Protein AF-A0A2E2JDN0-F1 (afdb_monomer)

Mean predicted aligned error: 5.49 Å

Radius of gyration: 18.73 Å; Cα contacts (8 Å, |Δi|>4): 37; chains: 1; bounding box: 55×15×46 Å

Structure (mmCIF, N/CA/C/O backbone):
data_AF-A0A2E2JDN0-F1
#
_entry.id   AF-A0A2E2JDN0-F1
#
loop_
_atom_site.group_PDB
_atom_site.id
_atom_site.type_symbol
_atom_site.label_atom_id
_atom_site.label_alt_id
_atom_site.label_comp_id
_atom_site.label_asym_id
_atom_site.label_entity_id
_atom_site.label_seq_id
_atom_site.pdbx_PDB_ins_code
_atom_site.Cartn_x
_atom_site.Cartn_y
_atom_site.Cartn_z
_atom_site.occupancy
_atom_site.B_iso_or_equiv
_atom_site.auth_seq_id
_atom_site.auth_comp_id
_atom_site.auth_asym_id
_atom_site.auth_atom_id
_atom_site.pdbx_PDB_model_num
ATOM 1 N N . MET A 1 1 ? 26.046 0.447 8.050 1.00 51.47 1 MET A N 1
ATOM 2 C CA . MET A 1 1 ? 25.094 1.002 7.053 1.00 51.47 1 MET A CA 1
ATOM 3 C C . MET A 1 1 ? 25.220 0.375 5.656 1.00 51.47 1 MET A C 1
ATOM 5 O O . MET A 1 1 ? 24.281 0.473 4.878 1.00 51.47 1 MET A O 1
ATOM 9 N N . THR A 1 2 ? 26.311 -0.326 5.329 1.00 59.25 2 THR A N 1
ATOM 10 C CA . THR A 1 2 ? 26.563 -0.890 3.985 1.00 59.25 2 THR A CA 1
ATOM 11 C C . THR A 1 2 ? 25.604 -2.024 3.592 1.00 59.25 2 THR A C 1
ATOM 13 O O . THR A 1 2 ? 25.188 -2.112 2.442 1.00 59.25 2 THR A O 1
ATOM 16 N N . THR A 1 3 ? 25.179 -2.854 4.550 1.00 62.91 3 THR A N 1
ATOM 17 C CA . THR A 1 3 ? 24.302 -4.010 4.286 1.00 62.91 3 THR A CA 1
ATOM 18 C C . THR A 1 3 ? 22.868 -3.610 3.935 1.00 62.91 3 THR A C 1
ATOM 20 O O . THR A 1 3 ? 22.293 -4.180 3.016 1.00 62.91 3 THR A O 1
ATOM 23 N N . ALA A 1 4 ? 22.291 -2.616 4.620 1.00 67.69 4 ALA A N 1
ATOM 24 C CA . ALA A 1 4 ? 20.925 -2.152 4.349 1.00 67.69 4 ALA A CA 1
ATOM 25 C C . ALA A 1 4 ? 20.814 -1.482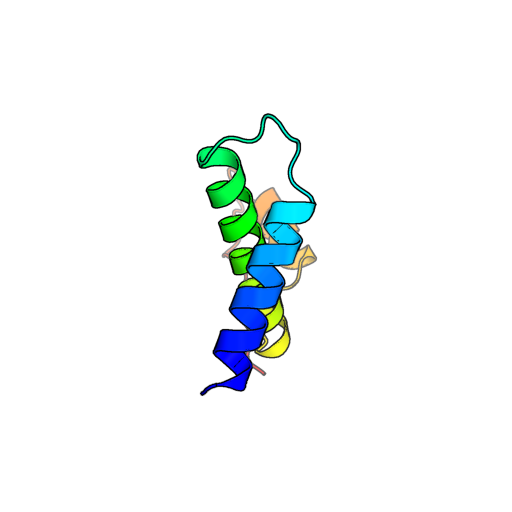 2.968 1.00 67.69 4 ALA A C 1
ATOM 27 O O . ALA A 1 4 ? 19.907 -1.791 2.203 1.00 67.69 4 ALA A O 1
ATOM 28 N N . SER A 1 5 ? 21.795 -0.646 2.603 1.00 66.62 5 SER A N 1
ATOM 29 C CA . SER A 1 5 ? 21.867 -0.052 1.261 1.00 66.62 5 SER A CA 1
ATOM 30 C C . SER A 1 5 ? 22.081 -1.109 0.168 1.00 66.62 5 SER A C 1
ATOM 32 O O . SER A 1 5 ? 21.476 -1.015 -0.896 1.00 66.62 5 SER A O 1
ATOM 34 N N . SER A 1 6 ? 22.883 -2.147 0.438 1.00 75.38 6 SER A N 1
ATOM 35 C CA . SER A 1 6 ? 23.049 -3.285 -0.478 1.00 75.38 6 SER A CA 1
ATOM 36 C C . SER A 1 6 ? 21.730 -4.037 -0.704 1.00 75.38 6 SER A C 1
ATOM 38 O O . SER A 1 6 ? 21.360 -4.289 -1.849 1.00 75.38 6 SER A O 1
ATOM 40 N N . LYS A 1 7 ? 20.968 -4.304 0.367 1.00 88.25 7 LYS A N 1
ATOM 41 C CA . LYS A 1 7 ? 19.649 -4.953 0.279 1.00 88.25 7 LYS A CA 1
ATOM 42 C C . LYS A 1 7 ? 18.640 -4.123 -0.518 1.00 88.25 7 LYS A C 1
ATOM 44 O O . LYS A 1 7 ? 17.955 -4.681 -1.366 1.00 88.25 7 LYS A O 1
ATOM 49 N N . LEU A 1 8 ? 18.590 -2.806 -0.300 1.00 90.50 8 LEU A N 1
ATOM 50 C CA . LEU A 1 8 ? 17.718 -1.912 -1.071 1.00 90.50 8 LEU A CA 1
ATOM 51 C C . LEU A 1 8 ? 18.052 -1.958 -2.566 1.00 90.50 8 LEU A C 1
ATOM 53 O O . LEU A 1 8 ? 17.162 -2.112 -3.394 1.00 90.50 8 LEU A O 1
ATOM 57 N N . LYS A 1 9 ? 19.340 -1.865 -2.918 1.00 92.19 9 LYS A N 1
ATOM 58 C CA . LYS A 1 9 ? 19.775 -1.934 -4.320 1.00 92.19 9 LYS A CA 1
ATOM 59 C C . LYS A 1 9 ? 19.392 -3.266 -4.963 1.00 92.19 9 LYS A C 1
ATOM 61 O O . LYS A 1 9 ? 18.854 -3.270 -6.061 1.00 92.19 9 LYS A O 1
ATOM 66 N N . GLN A 1 10 ? 19.623 -4.381 -4.271 1.00 94.75 10 GLN A N 1
ATOM 67 C CA . GLN A 1 10 ? 19.240 -5.713 -4.753 1.00 94.75 10 GLN A CA 1
ATOM 68 C C . GLN A 1 10 ? 17.725 -5.839 -4.958 1.00 94.75 10 GLN A C 1
ATOM 70 O O . GLN A 1 10 ? 17.291 -6.350 -5.985 1.00 94.75 10 GLN A O 1
ATOM 75 N N . ALA A 1 11 ? 16.923 -5.332 -4.019 1.00 91.50 11 ALA A N 1
ATOM 76 C CA . ALA A 1 11 ? 15.469 -5.320 -4.139 1.00 91.50 11 ALA A CA 1
ATOM 77 C C . ALA A 1 11 ? 14.985 -4.464 -5.320 1.00 91.50 11 ALA A C 1
ATOM 79 O O . ALA A 1 11 ? 14.076 -4.877 -6.036 1.00 91.50 11 ALA A O 1
ATOM 80 N N . ALA A 1 12 ? 15.610 -3.306 -5.550 1.00 94.44 12 ALA A N 1
ATOM 81 C CA . ALA A 1 12 ? 15.297 -2.447 -6.687 1.00 94.44 12 ALA A CA 1
ATOM 82 C C . ALA A 1 12 ? 15.641 -3.117 -8.027 1.00 94.44 12 ALA A C 1
ATOM 84 O O . ALA A 1 12 ? 14.834 -3.068 -8.948 1.00 94.44 12 ALA A O 1
ATOM 85 N N . HIS A 1 13 ? 16.793 -3.792 -8.122 1.00 95.81 13 HIS A N 1
ATOM 86 C CA . HIS A 1 13 ? 17.141 -4.586 -9.305 1.00 95.81 13 HIS A CA 1
ATOM 87 C C . HIS A 1 13 ? 16.109 -5.688 -9.565 1.00 95.81 13 HIS A C 1
ATOM 89 O O . HIS A 1 13 ? 15.556 -5.749 -10.655 1.00 95.81 13 HIS A O 1
ATOM 95 N N . ALA A 1 14 ? 15.765 -6.479 -8.544 1.00 94.94 14 ALA A N 1
ATOM 96 C CA . ALA A 1 14 ? 14.782 -7.550 -8.685 1.00 94.94 14 ALA A CA 1
ATOM 97 C C . ALA A 1 14 ? 13.389 -7.040 -9.095 1.00 94.94 14 ALA A C 1
ATOM 99 O O . ALA A 1 14 ? 12.686 -7.724 -9.836 1.00 94.94 14 ALA A O 1
ATOM 100 N N . LEU A 1 15 ? 12.988 -5.855 -8.619 1.00 95.06 15 LEU A N 1
ATOM 101 C CA . LEU A 1 15 ? 11.749 -5.200 -9.040 1.00 95.06 15 LEU A CA 1
ATOM 102 C C . LEU A 1 15 ? 11.796 -4.862 -10.531 1.00 95.06 15 LEU A C 1
ATOM 104 O O . LEU A 1 15 ? 10.858 -5.196 -11.245 1.00 95.06 15 LEU A O 1
ATOM 108 N N . ILE A 1 16 ? 12.882 -4.237 -10.994 1.00 95.81 16 ILE A N 1
ATOM 109 C CA . ILE A 1 16 ? 13.062 -3.860 -12.403 1.00 95.81 16 ILE A CA 1
ATOM 110 C C . ILE A 1 16 ? 13.059 -5.099 -13.306 1.00 95.81 16 ILE A C 1
ATOM 112 O O . ILE A 1 16 ? 12.382 -5.085 -14.328 1.00 95.81 16 ILE A O 1
ATOM 116 N N . ASP A 1 17 ? 13.731 -6.179 -12.901 1.00 96.81 17 ASP A N 1
ATOM 117 C CA . ASP A 1 17 ? 13.825 -7.425 -13.679 1.00 96.81 17 ASP A CA 1
ATOM 118 C C . ASP A 1 17 ? 12.464 -8.123 -13.891 1.00 96.81 17 ASP A C 1
ATOM 120 O O . ASP A 1 17 ? 12.322 -8.930 -14.807 1.00 96.81 17 ASP A O 1
ATOM 124 N N . HIS A 1 18 ? 11.460 -7.836 -13.052 1.00 95.06 18 HIS A N 1
ATOM 125 C CA . HIS A 1 18 ? 10.103 -8.390 -13.176 1.00 95.06 18 HIS A CA 1
ATOM 126 C C . HIS A 1 18 ? 9.131 -7.480 -13.937 1.00 95.06 18 HIS A C 1
ATOM 128 O O . HIS A 1 18 ? 7.986 -7.876 -14.176 1.00 95.06 18 HIS A O 1
ATOM 134 N N . LEU A 1 19 ? 9.538 -6.259 -14.293 1.00 96.31 19 LEU A N 1
ATOM 135 C CA . LEU A 1 19 ? 8.680 -5.357 -15.052 1.00 96.31 19 LEU A CA 1
ATOM 136 C C . LEU A 1 19 ? 8.572 -5.808 -16.515 1.00 96.31 19 LEU A C 1
ATOM 138 O O . LEU A 1 19 ? 9.530 -6.335 -17.077 1.00 96.31 19 LEU A O 1
ATOM 142 N N . PRO A 1 20 ? 7.419 -5.583 -17.169 1.00 97.12 20 PRO A N 1
ATOM 143 C CA . PRO A 1 20 ? 7.309 -5.828 -18.599 1.00 97.12 20 PRO A CA 1
ATOM 144 C C . PRO A 1 20 ? 8.236 -4.887 -19.383 1.00 97.12 20 PRO A C 1
ATOM 146 O O . PRO A 1 20 ? 8.431 -3.740 -18.999 1.00 97.12 20 PRO A O 1
ATOM 149 N N . GLU A 1 21 ? 8.723 -5.326 -20.546 1.00 97.06 21 GLU A N 1
ATOM 150 C CA . GLU A 1 21 ? 9.627 -4.541 -21.415 1.00 97.06 21 GLU A CA 1
ATOM 151 C C . GLU A 1 21 ? 9.074 -3.161 -21.822 1.00 97.06 21 GLU A C 1
ATOM 153 O O . GLU A 1 21 ? 9.822 -2.239 -22.131 1.00 97.06 21 GLU A O 1
ATOM 158 N N . HIS A 1 22 ? 7.747 -3.008 -21.836 1.00 97.19 22 HIS A N 1
ATOM 159 C CA . HIS A 1 22 ? 7.066 -1.750 -22.155 1.00 97.19 22 HIS A CA 1
ATOM 160 C C . HIS A 1 22 ? 6.709 -0.921 -20.910 1.00 97.19 22 HIS A C 1
ATOM 162 O O . HIS A 1 22 ? 5.931 0.029 -21.015 1.00 97.19 22 HIS A O 1
ATOM 168 N N . ALA A 1 23 ? 7.236 -1.283 -19.736 1.00 97.75 23 ALA A N 1
ATOM 169 C CA . ALA A 1 23 ? 7.028 -0.537 -18.508 1.00 97.75 23 ALA A CA 1
ATOM 170 C C . ALA A 1 23 ? 7.557 0.892 -18.640 1.00 97.75 23 ALA A C 1
ATOM 172 O O . ALA A 1 23 ? 8.617 1.170 -19.203 1.00 97.75 23 ALA A O 1
ATOM 173 N N . THR A 1 24 ? 6.800 1.815 -18.074 1.00 98.19 24 THR A N 1
ATOM 174 C CA . THR A 1 24 ? 7.138 3.227 -18.003 1.00 98.19 24 THR A CA 1
ATOM 175 C C . THR A 1 24 ? 7.729 3.563 -16.638 1.00 98.19 24 THR A C 1
ATOM 177 O O . THR A 1 24 ? 7.600 2.822 -15.662 1.00 98.19 24 THR A O 1
ATOM 180 N N . TRP A 1 25 ? 8.302 4.759 -16.514 1.00 97.56 25 TRP A N 1
ATOM 181 C CA . TRP A 1 25 ? 8.722 5.283 -15.212 1.00 97.56 25 TRP A CA 1
ATOM 182 C C . TRP A 1 25 ? 7.579 5.382 -14.195 1.00 97.56 25 TRP A C 1
ATOM 184 O O . TRP A 1 25 ? 7.826 5.299 -12.993 1.00 97.56 25 TRP A O 1
ATOM 194 N N . ARG A 1 26 ? 6.330 5.526 -14.659 1.00 97.94 26 ARG A N 1
ATOM 195 C CA . ARG A 1 26 ? 5.157 5.509 -13.780 1.00 97.94 26 ARG A CA 1
ATOM 196 C C . ARG A 1 26 ? 4.947 4.126 -13.167 1.00 97.94 26 ARG A C 1
ATOM 198 O O . ARG A 1 26 ? 4.629 4.048 -11.985 1.00 97.94 26 ARG A O 1
ATOM 205 N N . ASP A 1 27 ? 5.172 3.063 -13.932 1.00 97.50 27 ASP A N 1
ATOM 206 C CA . ASP A 1 27 ? 5.039 1.685 -13.452 1.00 97.50 27 ASP A CA 1
ATOM 207 C C . ASP A 1 27 ? 6.127 1.355 -12.430 1.00 97.50 27 ASP A C 1
ATOM 209 O O . ASP A 1 27 ? 5.829 0.818 -11.365 1.00 97.50 27 ASP A O 1
ATOM 213 N N . VAL A 1 28 ? 7.370 1.778 -12.694 1.00 97.06 28 VAL A N 1
ATOM 214 C CA . VAL A 1 28 ? 8.482 1.655 -11.735 1.00 97.06 28 VAL A CA 1
ATOM 215 C C . VAL A 1 28 ? 8.138 2.347 -10.415 1.00 97.06 28 VAL A C 1
ATOM 217 O O . VAL A 1 28 ? 8.268 1.746 -9.349 1.00 97.06 28 VAL A O 1
ATOM 220 N N . ALA A 1 29 ? 7.679 3.602 -10.476 1.00 97.31 29 ALA A N 1
ATOM 221 C CA . ALA A 1 29 ? 7.316 4.367 -9.287 1.00 97.31 29 ALA A CA 1
ATOM 222 C C . ALA A 1 29 ? 6.151 3.721 -8.524 1.00 97.31 29 ALA A C 1
ATOM 224 O O . ALA A 1 29 ? 6.207 3.623 -7.300 1.00 97.31 29 ALA A O 1
ATOM 225 N N . CYS A 1 30 ? 5.131 3.240 -9.239 1.00 96.81 30 CYS A N 1
ATOM 226 C CA . CYS A 1 30 ? 3.994 2.550 -8.642 1.00 96.81 30 CYS A CA 1
ATOM 227 C C . CYS A 1 30 ? 4.434 1.285 -7.896 1.00 96.81 30 CYS A C 1
ATOM 229 O O . CYS A 1 30 ? 4.080 1.113 -6.736 1.00 96.81 30 CYS A O 1
ATOM 231 N N . GLN A 1 31 ? 5.246 0.429 -8.523 1.00 96.94 31 GLN A N 1
ATOM 232 C CA . GLN A 1 31 ? 5.711 -0.814 -7.899 1.00 96.94 31 GLN A CA 1
ATOM 233 C C . GLN A 1 31 ? 6.625 -0.553 -6.697 1.00 96.94 31 GLN A C 1
ATOM 235 O O . GLN A 1 31 ? 6.535 -1.243 -5.682 1.00 96.94 31 GLN A O 1
ATOM 240 N N . ALA A 1 32 ? 7.491 0.462 -6.782 1.00 96.19 32 ALA A N 1
ATOM 241 C CA . ALA A 1 32 ? 8.336 0.853 -5.660 1.00 96.19 32 ALA A CA 1
ATOM 242 C C . ALA A 1 32 ? 7.502 1.357 -4.469 1.00 96.19 32 ALA A C 1
ATOM 244 O O . ALA A 1 32 ? 7.792 0.984 -3.333 1.00 96.19 32 ALA A O 1
ATOM 245 N N . ALA A 1 33 ? 6.454 2.149 -4.728 1.00 96.31 33 ALA A N 1
ATOM 246 C CA . ALA A 1 33 ? 5.526 2.619 -3.702 1.00 96.31 33 ALA A CA 1
ATOM 247 C C . ALA A 1 33 ? 4.760 1.456 -3.056 1.00 96.31 33 ALA A C 1
ATOM 249 O O . ALA A 1 33 ? 4.814 1.311 -1.840 1.00 96.31 33 ALA A O 1
ATOM 250 N N . THR A 1 34 ? 4.164 0.561 -3.853 1.00 96.38 34 THR A N 1
ATOM 251 C CA . THR A 1 34 ? 3.469 -0.634 -3.341 1.00 96.38 34 THR A CA 1
ATOM 252 C C . THR A 1 34 ? 4.374 -1.490 -2.455 1.00 96.38 34 THR A C 1
ATOM 254 O O . THR A 1 34 ? 3.943 -1.994 -1.419 1.00 96.38 34 THR A O 1
ATOM 257 N N . ARG A 1 35 ? 5.651 -1.648 -2.824 1.00 93.94 35 ARG A N 1
ATOM 258 C CA . ARG A 1 35 ? 6.611 -2.370 -1.985 1.00 93.94 35 ARG A CA 1
ATOM 259 C C . ARG A 1 35 ? 6.889 -1.650 -0.665 1.00 93.94 35 ARG A C 1
ATOM 261 O O . ARG A 1 35 ? 6.916 -2.309 0.370 1.00 93.94 35 ARG A O 1
ATOM 268 N N . ALA A 1 36 ? 7.110 -0.338 -0.702 1.00 94.81 36 ALA A N 1
ATOM 269 C CA . ALA A 1 36 ? 7.350 0.451 0.503 1.00 94.81 36 ALA A CA 1
ATOM 270 C C . ALA A 1 36 ? 6.146 0.397 1.462 1.00 94.81 36 ALA A C 1
ATOM 272 O O . ALA A 1 36 ? 6.335 0.147 2.648 1.00 94.81 36 ALA A O 1
ATOM 273 N N . GLU A 1 37 ? 4.924 0.528 0.937 1.00 96.62 37 GLU A N 1
ATOM 274 C CA . GL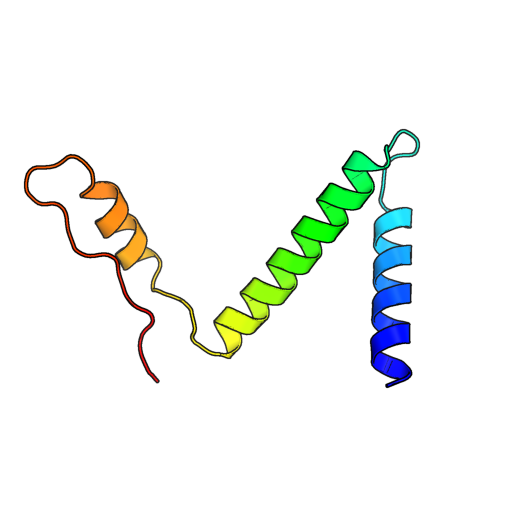U A 1 37 ? 3.673 0.407 1.702 1.00 96.62 37 GLU A CA 1
ATOM 275 C C . GLU A 1 37 ? 3.526 -0.981 2.347 1.00 96.62 37 GLU A C 1
ATOM 277 O O . GLU A 1 37 ? 3.129 -1.096 3.505 1.00 96.62 37 GLU A O 1
ATOM 282 N N . ALA A 1 38 ? 3.897 -2.055 1.640 1.00 94.88 38 ALA A N 1
ATOM 283 C CA . ALA A 1 38 ? 3.879 -3.404 2.206 1.00 94.88 38 ALA A CA 1
ATOM 284 C C . ALA A 1 38 ? 4.917 -3.587 3.331 1.00 94.88 38 ALA A C 1
ATOM 286 O O . ALA A 1 38 ? 4.626 -4.219 4.347 1.00 94.88 38 ALA A O 1
ATOM 287 N N . GLU A 1 39 ? 6.127 -3.046 3.164 1.00 94.62 39 GLU A N 1
ATOM 288 C CA . GLU A 1 39 ? 7.178 -3.086 4.190 1.00 94.62 39 GLU A CA 1
ATOM 289 C C . GLU A 1 39 ? 6.775 -2.281 5.441 1.00 94.62 39 GLU A C 1
ATOM 291 O O . GLU A 1 39 ? 7.009 -2.737 6.563 1.00 94.62 39 GLU A O 1
ATOM 296 N N . GLU A 1 40 ? 6.111 -1.137 5.259 1.00 95.50 40 GLU A N 1
ATOM 297 C CA . GLU A 1 40 ? 5.520 -0.348 6.345 1.00 95.50 40 G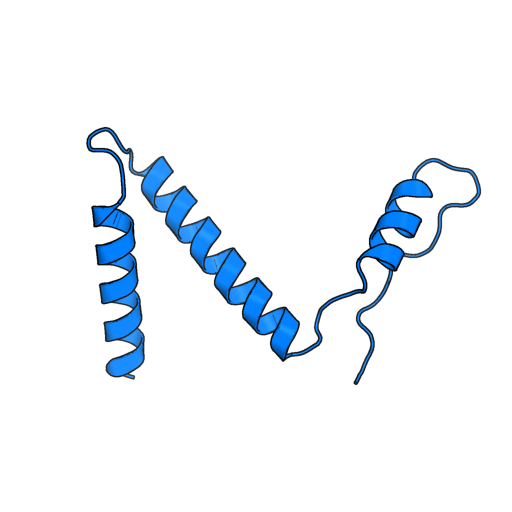LU A CA 1
ATOM 298 C C . GLU A 1 40 ? 4.400 -1.116 7.061 1.00 95.50 40 GLU A C 1
ATOM 300 O O . GLU A 1 40 ? 4.450 -1.262 8.282 1.00 95.50 40 GLU A O 1
ATOM 305 N N . GLY A 1 41 ? 3.463 -1.713 6.318 1.00 93.88 41 GLY A N 1
ATOM 306 C CA . GLY A 1 41 ? 2.377 -2.510 6.897 1.00 93.88 41 GLY A CA 1
ATOM 307 C C . GLY A 1 41 ? 2.877 -3.705 7.717 1.00 93.88 41 GLY A C 1
ATOM 308 O O . GLY A 1 41 ? 2.361 -3.985 8.799 1.00 93.88 41 GLY A O 1
ATOM 309 N N . LEU A 1 42 ? 3.936 -4.386 7.266 1.00 96.19 42 LEU A N 1
ATOM 310 C CA . LEU A 1 42 ? 4.582 -5.444 8.053 1.00 96.19 42 LEU A CA 1
ATOM 311 C C . LEU A 1 42 ? 5.197 -4.902 9.353 1.00 96.19 42 LEU A C 1
ATOM 313 O O . LEU A 1 42 ? 5.091 -5.543 10.400 1.00 96.19 42 LEU A O 1
ATOM 317 N N . ALA A 1 43 ? 5.819 -3.722 9.305 1.00 95.06 43 ALA A N 1
ATOM 318 C CA . ALA A 1 43 ? 6.368 -3.072 10.491 1.00 95.06 43 ALA A CA 1
ATOM 319 C C . ALA A 1 43 ? 5.271 -2.599 11.463 1.00 95.06 43 ALA A C 1
ATOM 321 O O . ALA A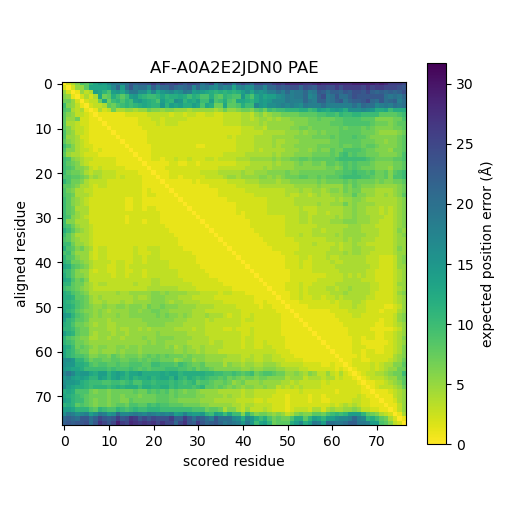 1 43 ? 5.493 -2.600 12.676 1.00 95.06 43 ALA A O 1
ATOM 322 N N . ASP A 1 44 ? 4.102 -2.202 10.958 1.00 94.94 44 ASP A N 1
ATOM 323 C CA . ASP A 1 44 ? 2.930 -1.863 11.769 1.00 94.94 44 ASP A CA 1
ATOM 324 C C . ASP A 1 44 ? 2.362 -3.087 12.484 1.00 94.94 44 ASP A C 1
ATOM 326 O O . ASP A 1 44 ? 2.076 -3.009 13.680 1.00 94.94 44 ASP A O 1
ATOM 330 N N . ILE A 1 45 ? 2.265 -4.228 11.792 1.00 93.56 45 ILE A N 1
ATOM 331 C CA . ILE A 1 45 ? 1.832 -5.501 12.385 1.00 93.56 45 ILE A CA 1
ATOM 332 C C . ILE A 1 45 ? 2.764 -5.898 13.535 1.00 93.56 45 ILE A C 1
ATOM 334 O O . ILE A 1 45 ? 2.293 -6.159 14.642 1.00 93.56 45 ILE A O 1
ATOM 338 N N . GLU A 1 46 ? 4.080 -5.900 13.301 1.00 93.62 46 GLU A N 1
ATOM 339 C CA . GLU A 1 46 ? 5.073 -6.272 14.322 1.00 93.62 46 GLU A CA 1
ATOM 340 C C . GLU A 1 46 ? 5.010 -5.346 15.545 1.00 93.62 46 GLU A C 1
ATOM 342 O O . GLU A 1 46 ? 5.114 -5.787 16.691 1.00 93.62 46 GLU A O 1
ATOM 347 N N . ALA A 1 47 ? 4.787 -4.052 15.313 1.00 94.00 47 ALA A N 1
ATOM 348 C CA . ALA A 1 47 ? 4.678 -3.060 16.373 1.00 94.00 47 ALA A CA 1
ATOM 349 C C . ALA A 1 47 ? 3.293 -2.992 17.039 1.00 94.00 47 ALA A C 1
ATOM 351 O O . ALA A 1 47 ? 3.113 -2.197 17.962 1.00 94.00 47 ALA A O 1
ATOM 352 N N . GLY A 1 48 ? 2.312 -3.777 16.581 1.00 93.06 48 GLY A N 1
ATOM 353 C CA . GLY A 1 48 ? 0.940 -3.729 17.086 1.00 93.06 48 GLY A CA 1
ATOM 354 C C . GLY A 1 48 ? 0.195 -2.429 16.757 1.00 93.06 48 GLY A C 1
ATOM 355 O O . GLY A 1 48 ? -0.772 -2.096 17.434 1.00 93.06 48 GLY A O 1
ATOM 356 N N . ARG A 1 49 ? 0.607 -1.690 15.719 1.00 94.19 49 ARG A N 1
ATOM 357 C CA . ARG A 1 49 ? -0.066 -0.464 15.240 1.00 94.19 49 ARG A CA 1
ATOM 358 C C . ARG A 1 49 ? -1.262 -0.765 14.326 1.00 94.19 49 ARG A C 1
ATOM 360 O O . ARG A 1 49 ? -1.607 0.037 13.466 1.00 94.19 49 ARG A O 1
ATOM 367 N N . VAL A 1 50 ? -1.891 -1.925 14.502 1.00 94.88 50 VAL A N 1
ATOM 368 C CA . VAL A 1 50 ? -2.993 -2.415 13.667 1.00 94.88 50 VAL A CA 1
ATOM 369 C C . VAL A 1 50 ? -4.267 -2.597 14.486 1.00 94.88 50 VAL A C 1
ATOM 371 O O . VAL A 1 50 ? -4.230 -2.815 15.697 1.00 94.88 50 VAL A O 1
ATOM 374 N N . VAL A 1 51 ? -5.404 -2.507 13.805 1.00 95.56 51 VAL A N 1
ATOM 375 C CA . VAL A 1 51 ? -6.740 -2.767 14.354 1.00 95.56 51 VAL A CA 1
ATOM 376 C C . VAL A 1 51 ? -7.253 -4.119 13.874 1.00 95.56 51 VAL A C 1
ATOM 378 O O . VAL A 1 51 ? -6.839 -4.619 12.830 1.00 95.56 51 VAL A O 1
ATOM 381 N N . ASP A 1 52 ? -8.169 -4.712 14.635 1.00 94.62 52 ASP A N 1
ATOM 382 C CA . ASP A 1 52 ? -8.842 -5.948 14.238 1.00 94.62 52 ASP A CA 1
ATOM 383 C C . ASP A 1 52 ? -9.749 -5.727 13.016 1.00 94.62 52 ASP A C 1
ATOM 385 O O . ASP A 1 52 ? -10.492 -4.743 12.9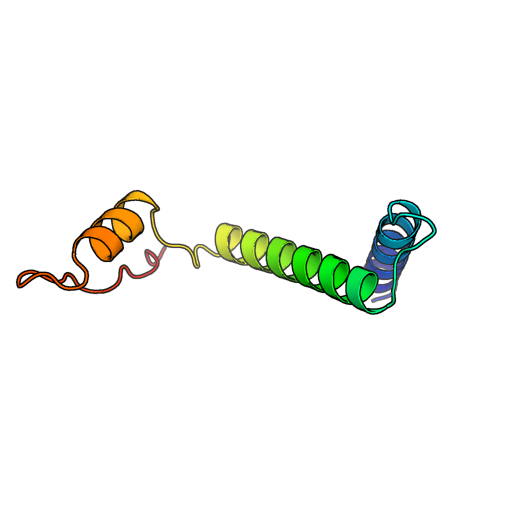49 1.00 94.62 52 ASP A O 1
ATOM 389 N N . GLY A 1 53 ? -9.713 -6.665 12.068 1.00 94.81 53 GLY A N 1
ATOM 390 C CA . GLY A 1 53 ? -10.462 -6.561 10.816 1.00 94.81 53 GLY A CA 1
ATOM 391 C C . GLY A 1 53 ? -11.976 -6.531 11.021 1.00 94.81 53 GLY A C 1
ATOM 392 O O . GLY A 1 53 ? -12.657 -5.721 10.393 1.00 94.81 53 GLY A O 1
ATOM 393 N N . ASP A 1 54 ? -12.511 -7.331 11.946 1.00 96.56 54 ASP A N 1
ATOM 394 C CA . ASP A 1 54 ? -13.954 -7.365 12.194 1.00 96.56 54 ASP A CA 1
ATOM 395 C C . ASP A 1 54 ? -14.437 -6.059 12.839 1.00 96.56 54 ASP A C 1
ATOM 397 O O . ASP A 1 54 ? -15.564 -5.622 12.597 1.00 96.56 54 ASP A O 1
ATOM 401 N N . GLN A 1 55 ? -13.596 -5.408 13.652 1.00 95.75 55 GLN A N 1
ATOM 402 C CA . GLN A 1 55 ? -13.885 -4.068 14.174 1.00 95.75 55 GLN A CA 1
ATOM 403 C C . GLN A 1 55 ? -13.953 -3.019 13.056 1.00 95.75 55 GLN A C 1
ATOM 405 O O . GLN A 1 55 ? -14.860 -2.187 13.066 1.00 95.75 55 GLN A O 1
ATOM 410 N N . VAL A 1 56 ? -13.042 -3.078 12.078 1.00 96.94 56 VAL A N 1
ATOM 411 C CA . VAL A 1 56 ? -13.057 -2.175 10.914 1.00 96.94 56 VAL A CA 1
ATOM 412 C C . VAL A 1 56 ? -14.293 -2.402 10.052 1.00 96.94 56 VAL A C 1
ATOM 414 O O . VAL A 1 56 ? -14.949 -1.433 9.682 1.00 96.94 56 VAL A O 1
ATOM 417 N N . LEU A 1 57 ? -14.647 -3.657 9.764 1.00 97.44 57 LEU A N 1
ATOM 418 C CA . LEU A 1 57 ? -15.828 -3.974 8.957 1.00 97.44 57 LEU A CA 1
ATOM 419 C C . LEU A 1 57 ? -17.114 -3.469 9.617 1.00 97.44 57 LEU A C 1
ATOM 421 O O . LEU A 1 57 ? -17.901 -2.790 8.967 1.00 97.44 57 LEU A O 1
ATOM 425 N N . ARG A 1 58 ? -17.284 -3.691 10.929 1.00 96.31 58 ARG A N 1
ATOM 426 C CA . ARG A 1 58 ? -18.430 -3.140 11.673 1.00 96.31 58 ARG A CA 1
ATOM 427 C C . ARG A 1 58 ? -18.484 -1.615 11.632 1.00 96.31 58 ARG A C 1
ATOM 429 O O . ARG A 1 58 ? -19.569 -1.048 11.540 1.00 96.31 58 ARG A O 1
ATOM 436 N N . TRP A 1 59 ? -17.330 -0.956 11.724 1.00 97.25 59 TRP A N 1
ATOM 437 C CA . TRP A 1 59 ? -17.252 0.498 11.627 1.00 97.25 59 TRP A CA 1
ATOM 438 C C . TRP A 1 59 ? -17.683 0.984 10.241 1.00 97.25 59 TRP A C 1
ATOM 440 O O . TRP A 1 59 ? -18.570 1.831 10.164 1.00 97.25 59 TRP A O 1
ATOM 450 N N . ILE A 1 60 ? -17.147 0.395 9.168 1.00 97.69 60 ILE A N 1
ATOM 451 C CA . ILE A 1 60 ? -17.516 0.719 7.780 1.00 97.69 60 ILE A CA 1
ATOM 452 C C . ILE A 1 60 ? -19.014 0.493 7.535 1.00 97.69 60 ILE A C 1
ATOM 454 O O . ILE A 1 60 ? -19.673 1.357 6.961 1.00 97.69 60 ILE A O 1
ATOM 458 N N . ASP A 1 61 ? -19.574 -0.619 8.014 1.00 97.56 61 ASP A N 1
ATOM 459 C CA . ASP A 1 61 ? -21.001 -0.934 7.861 1.00 97.56 61 ASP A CA 1
ATOM 460 C C . ASP A 1 61 ? -21.915 0.061 8.598 1.00 97.56 61 ASP A C 1
ATOM 462 O O . ASP A 1 61 ? -23.085 0.220 8.246 1.00 97.56 61 ASP A O 1
ATOM 46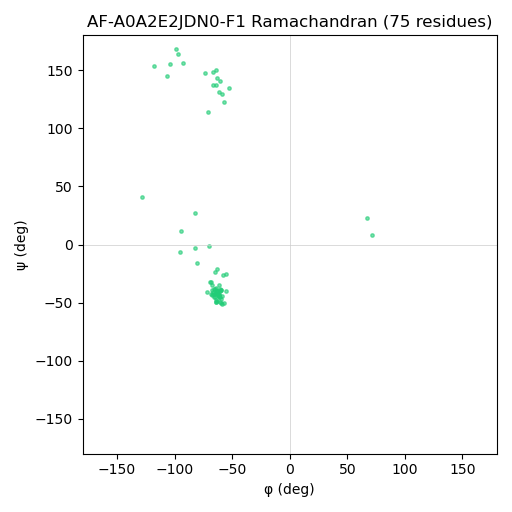6 N N . SER A 1 62 ? -21.396 0.74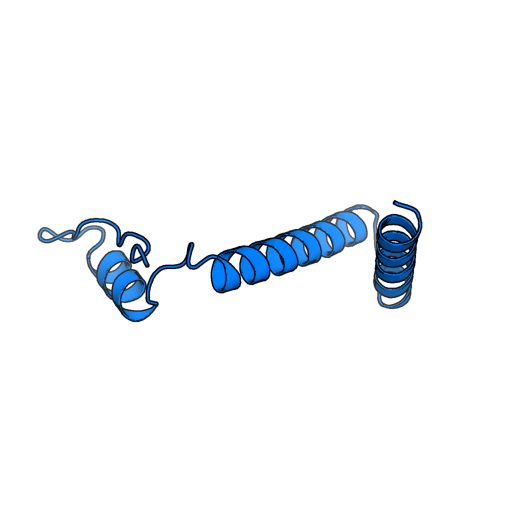3 9.624 1.00 97.31 62 SER A N 1
ATOM 467 C CA . SER A 1 62 ? -22.148 1.746 10.383 1.00 97.31 62 SER A CA 1
ATOM 468 C C . SER A 1 62 ? -22.213 3.115 9.694 1.00 97.31 62 SER A C 1
ATOM 470 O O . SER A 1 62 ? -23.049 3.945 10.067 1.00 97.31 62 SER A O 1
ATOM 472 N N . TRP A 1 63 ? -21.364 3.368 8.692 1.00 97.06 63 TRP A N 1
ATOM 473 C CA . TRP A 1 63 ? -21.265 4.674 8.039 1.00 97.06 63 TRP A CA 1
ATOM 474 C C . TRP A 1 63 ? -22.554 5.065 7.318 1.00 97.06 63 TRP A C 1
ATOM 476 O O . TRP A 1 63 ? -23.177 4.267 6.617 1.00 97.06 63 TRP A O 1
ATOM 486 N N . GLY A 1 64 ? -22.955 6.331 7.469 1.00 96.12 64 GLY A N 1
ATOM 487 C CA . GLY A 1 64 ? -24.177 6.857 6.848 1.00 96.12 64 GLY A CA 1
ATOM 488 C C . GLY A 1 64 ? -25.474 6.338 7.477 1.00 96.12 64 GLY A C 1
ATOM 489 O O . GLY A 1 64 ? -26.560 6.610 6.961 1.00 96.12 64 GLY A O 1
ATOM 490 N N . THR A 1 65 ? -25.382 5.615 8.596 1.00 9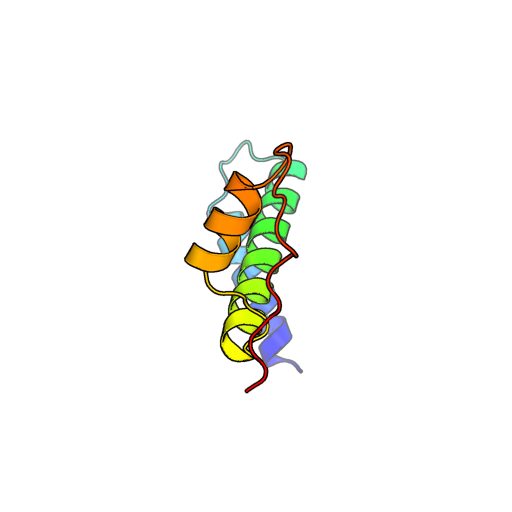5.69 65 THR A N 1
ATOM 491 C CA . THR A 1 65 ? -26.534 5.197 9.395 1.00 95.69 65 THR A CA 1
ATOM 492 C C . THR A 1 65 ? -26.755 6.152 10.569 1.00 95.69 65 THR A C 1
ATOM 494 O O . THR A 1 65 ? -25.870 6.901 10.971 1.00 95.69 65 THR A O 1
ATOM 497 N N . GLY A 1 66 ? -27.940 6.104 11.183 1.00 92.75 66 GLY A N 1
ATOM 498 C CA . GLY A 1 66 ? -28.201 6.846 12.422 1.00 92.75 66 GLY A CA 1
ATOM 499 C C . GLY A 1 66 ? -27.458 6.301 13.649 1.00 92.75 66 GLY A C 1
ATOM 500 O O . GLY A 1 66 ? -27.645 6.843 14.733 1.00 92.75 66 GLY A O 1
ATOM 501 N N . GLN A 1 67 ? -26.689 5.216 13.508 1.00 91.19 67 GLN A N 1
ATOM 502 C CA . GLN A 1 67 ? -25.959 4.512 14.569 1.00 91.19 67 GLN A CA 1
ATOM 503 C C . GLN A 1 67 ? -24.486 4.323 14.169 1.00 91.19 67 GLN A C 1
ATOM 505 O O . GLN A 1 67 ? -23.911 3.250 14.347 1.00 91.19 67 GLN A O 1
ATOM 510 N N . GLU A 1 68 ? -23.893 5.355 13.572 1.00 93.69 68 GLU A N 1
ATOM 511 C CA . GLU A 1 68 ? -22.478 5.352 13.214 1.00 93.69 68 GLU A CA 1
ATOM 512 C C . GLU A 1 68 ? -21.606 5.131 14.460 1.00 93.69 68 GLU A C 1
ATOM 514 O O . GLU A 1 68 ? -21.805 5.762 15.501 1.00 93.69 68 GLU A O 1
ATOM 519 N N . CYS A 1 69 ? -20.685 4.176 14.365 1.00 92.94 69 CYS A N 1
ATOM 520 C CA . CYS A 1 69 ? -19.797 3.779 15.452 1.00 92.94 69 CYS A CA 1
ATOM 521 C C . CYS A 1 69 ? -18.474 4.559 15.390 1.00 92.94 69 CYS A C 1
ATOM 523 O O . CYS A 1 69 ? -18.050 4.998 14.321 1.00 92.94 69 CYS A O 1
ATOM 525 N N . ASP A 1 70 ? -17.780 4.677 16.525 1.00 95.12 70 ASP A N 1
ATOM 526 C CA . ASP A 1 70 ? -16.445 5.282 16.565 1.00 95.12 70 ASP A CA 1
ATOM 527 C C . ASP A 1 70 ? -15.408 4.432 15.815 1.00 95.12 70 ASP A C 1
ATOM 5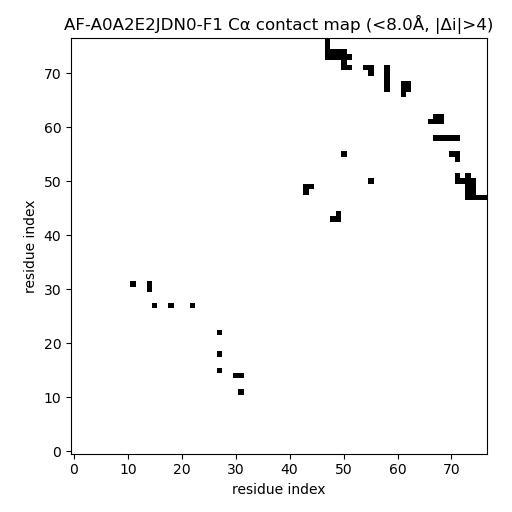29 O O . ASP A 1 70 ? -15.473 3.198 15.798 1.00 95.12 70 ASP A O 1
ATOM 533 N N . ALA A 1 71 ? -14.408 5.101 15.230 1.00 94.88 71 ALA A N 1
ATOM 534 C CA . ALA A 1 71 ? -13.311 4.428 14.545 1.00 94.88 71 ALA A CA 1
ATOM 535 C C . ALA A 1 71 ? -12.520 3.536 15.522 1.00 94.88 71 ALA A C 1
ATOM 537 O O . ALA A 1 71 ? -12.106 4.017 16.590 1.00 94.88 71 ALA A O 1
ATOM 538 N N . PRO A 1 72 ? -12.257 2.264 15.167 1.00 95.31 72 PRO A N 1
ATOM 539 C CA . PRO A 1 72 ? -11.506 1.368 16.028 1.00 95.31 72 PRO A CA 1
ATOM 540 C C . PRO A 1 72 ? -10.083 1.889 16.229 1.00 95.31 72 PRO A C 1
ATOM 542 O O . PRO A 1 72 ? -9.469 2.445 15.319 1.00 95.31 72 PRO A O 1
ATOM 545 N N . GLN A 1 73 ? -9.558 1.697 17.436 1.00 93.69 73 GLN A N 1
ATOM 546 C CA . GLN A 1 73 ? -8.206 2.110 17.808 1.00 93.69 73 GLN A CA 1
ATOM 547 C C . GLN A 1 73 ? -7.296 0.883 17.918 1.00 93.69 73 GLN A C 1
ATOM 549 O O . GLN A 1 73 ? -7.774 -0.178 18.341 1.00 93.69 73 GLN A O 1
ATOM 554 N N . PRO A 1 74 ? -6.003 0.989 17.555 1.00 90.44 74 PRO A N 1
ATOM 555 C CA . PRO A 1 74 ? -5.046 -0.085 17.787 1.00 90.44 74 PRO A CA 1
ATOM 556 C C . PRO A 1 74 ? -5.069 -0.502 19.257 1.00 90.44 74 PRO A C 1
ATOM 558 O O . PRO A 1 74 ? -5.103 0.346 20.152 1.00 90.44 74 PRO A O 1
ATOM 561 N N . GLN A 1 75 ? -5.082 -1.808 19.516 1.00 73.38 75 GLN A N 1
ATOM 562 C CA . GLN A 1 75 ? -5.062 -2.299 20.889 1.00 73.38 75 GLN A CA 1
ATOM 563 C C . GLN A 1 75 ? -3.670 -2.042 21.469 1.00 73.38 75 GLN A C 1
ATOM 565 O O . GLN A 1 75 ? -2.686 -2.622 21.012 1.00 73.38 75 GLN A O 1
ATOM 570 N N . SER A 1 76 ? -3.581 -1.163 22.467 1.00 64.62 76 SER A N 1
ATOM 571 C CA . SER A 1 76 ? -2.349 -0.968 23.229 1.00 64.62 76 SER A CA 1
ATOM 572 C C . SER A 1 76 ? -1.924 -2.306 23.842 1.00 64.62 76 SER A C 1
ATOM 574 O O . SER A 1 76 ? -2.712 -2.916 24.566 1.00 64.62 76 SER A O 1
ATOM 576 N N . ARG A 1 77 ? -0.707 -2.768 23.528 1.00 58.66 77 ARG A N 1
ATOM 577 C CA . ARG A 1 77 ? -0.087 -3.917 24.206 1.00 58.66 77 ARG A CA 1
ATOM 578 C C . ARG A 1 77 ? 0.196 -3.622 25.674 1.00 58.66 77 ARG A C 1
ATOM 580 O O . ARG A 1 77 ? 0.584 -2.472 25.978 1.00 58.66 77 ARG A O 1
#

Sequence (77 aa):
MTTASSKLKQAAHALIDHLPEHATWRDVACQAATRAEAEEGLADIEAGRVVDGDQVLRWIDSWGTGQECDAPQPQSR

Solvent-accessible surface area (backbone atoms only — not comparable to full-atom values): 4640 Å² total; per-residue (Å²): 118,69,65,63,56,48,50,52,52,52,52,51,50,56,52,58,73,69,50,60,95,84,59,48,73,66,52,55,53,49,54,54,48,55,50,51,53,50,57,48,51,52,53,29,55,77,70,43,68,46,62,60,65,68,53,48,51,56,30,61,73,18,59,96,48,101,68,57,54,75,80,76,66,51,61,82,130

Foldseek 3Di:
DVVVVVVVVVVLVVQVVPDPPPDDPVNSVVSVVVVVVVVVVVVCVVVQQDFDPVQQVVQVVQPPHPRRDDRTGRDDD

Secondary structure (DSSP, 8-state):
-HHHHHHHHHHHHHHHHTS-TT--HHHHHHHHHHHHHHHHHHHHHHTT----HHHHHHHHHHTTSTTPPPPP-----

pLDDT: mean 91.68, std 10.37, range [51.47, 98.19]